Protein AF-A0A9E3XX53-F1 (afdb_monomer)

Secondary structure (DSSP, 8-state):
--HHHHHHHHHTTPPPPP---SSSEEEEEEEEGGGGBTBS--HHHHHT-TTEEEEE---S---TT-EEEEEEEEESSHHHHHHHHHHHHHHT--

Radius of gyration: 15.4 Å; Cα contacts (8 Å, |Δi|>4): 151; chains: 1; bounding box: 27×33×39 Å

Structure (mmCIF, N/CA/C/O backbone):
data_AF-A0A9E3XX53-F1
#
_entry.id   AF-A0A9E3XX53-F1
#
loop_
_atom_site.group_PDB
_atom_site.id
_atom_site.type_symbol
_atom_site.label_atom_id
_atom_site.label_alt_id
_atom_site.label_comp_id
_atom_site.label_asym_id
_atom_site.label_entity_id
_atom_site.label_seq_id
_atom_site.pdbx_PDB_ins_code
_atom_site.Cartn_x
_atom_site.Cartn_y
_atom_site.Cartn_z
_atom_site.occupancy
_atom_site.B_iso_or_equiv
_atom_site.auth_seq_id
_atom_site.auth_comp_id
_atom_site.auth_asym_id
_atom_site.auth_atom_id
_atom_site.pdbx_PDB_model_num
ATOM 1 N N . VAL A 1 1 ? 4.397 -3.084 -13.460 1.00 90.62 1 VAL A N 1
ATOM 2 C CA . VAL A 1 1 ? 4.242 -4.503 -13.057 1.00 90.62 1 VAL A CA 1
ATOM 3 C C . VAL A 1 1 ? 4.222 -4.599 -11.536 1.00 90.62 1 VAL A C 1
ATOM 5 O O . VAL A 1 1 ? 4.906 -3.811 -10.893 1.00 90.62 1 VAL A O 1
ATOM 8 N N . SER A 1 2 ? 3.456 -5.517 -10.942 1.00 95.88 2 SER A N 1
ATOM 9 C CA . SER A 1 2 ? 3.544 -5.812 -9.497 1.00 95.88 2 SER A CA 1
ATOM 10 C C . SER A 1 2 ? 4.293 -7.121 -9.229 1.00 95.88 2 SER A C 1
ATOM 12 O O . SER A 1 2 ? 4.440 -7.942 -10.131 1.00 95.88 2 SER A O 1
ATOM 14 N N . GLN A 1 3 ? 4.711 -7.367 -7.983 1.00 97.56 3 GLN A N 1
ATOM 15 C CA . GLN A 1 3 ? 5.288 -8.666 -7.600 1.00 97.56 3 GLN A CA 1
ATOM 16 C C . GLN A 1 3 ? 4.340 -9.849 -7.879 1.00 97.56 3 GLN A C 1
ATOM 18 O O . GLN A 1 3 ? 4.802 -10.925 -8.242 1.00 97.56 3 GLN A O 1
ATOM 23 N N . PHE A 1 4 ? 3.021 -9.644 -7.770 1.00 97.88 4 PHE A N 1
ATOM 24 C CA . PHE A 1 4 ? 2.018 -10.678 -8.050 1.00 97.88 4 PHE A CA 1
ATOM 25 C C . PHE A 1 4 ? 1.949 -10.995 -9.547 1.00 97.88 4 PHE A C 1
ATOM 27 O O . PHE A 1 4 ? 1.910 -12.154 -9.944 1.00 97.88 4 PHE A O 1
ATOM 34 N N . GLU A 1 5 ? 2.004 -9.963 -10.388 1.00 98.12 5 GLU A N 1
ATOM 35 C CA . GLU A 1 5 ? 2.064 -10.118 -11.843 1.00 98.12 5 GLU A CA 1
ATOM 36 C C . GLU A 1 5 ? 3.385 -10.772 -12.285 1.00 98.12 5 GLU A C 1
ATOM 38 O O . GLU A 1 5 ? 3.369 -11.666 -13.130 1.00 98.12 5 GLU A O 1
ATOM 43 N N . GLN A 1 6 ? 4.519 -10.392 -11.677 1.00 98.38 6 GLN A N 1
ATOM 44 C CA . GLN A 1 6 ? 5.810 -11.046 -11.929 1.00 98.38 6 GLN A CA 1
ATOM 45 C C . GLN A 1 6 ? 5.794 -12.523 -11.544 1.00 98.38 6 GLN A C 1
ATOM 47 O O . GLN A 1 6 ? 6.332 -13.341 -12.285 1.00 98.38 6 GLN A O 1
ATOM 52 N N . GLN A 1 7 ? 5.162 -12.877 -10.422 1.00 98.62 7 GLN A N 1
ATOM 53 C CA . GLN A 1 7 ? 5.038 -14.270 -10.007 1.00 98.62 7 GLN A CA 1
ATOM 54 C C . GLN A 1 7 ? 4.273 -15.097 -11.048 1.00 98.62 7 GLN A C 1
ATOM 56 O O . GLN A 1 7 ? 4.737 -16.172 -11.421 1.00 98.62 7 GLN A O 1
ATOM 61 N N . VAL A 1 8 ? 3.142 -14.590 -11.556 1.00 98.56 8 VAL A N 1
ATOM 62 C CA . VAL A 1 8 ? 2.378 -15.272 -12.616 1.00 98.56 8 VAL A CA 1
ATOM 63 C C . VAL A 1 8 ? 3.226 -15.427 -13.877 1.00 98.56 8 VAL A C 1
ATOM 65 O O . VAL A 1 8 ? 3.308 -16.524 -14.421 1.00 98.56 8 VAL A O 1
ATOM 68 N N . ARG A 1 9 ? 3.915 -14.365 -14.316 1.00 98.50 9 ARG A N 1
ATOM 69 C CA . ARG A 1 9 ? 4.805 -14.432 -15.487 1.00 98.50 9 ARG A CA 1
ATOM 70 C C . ARG A 1 9 ? 5.889 -15.491 -15.333 1.00 98.50 9 ARG A C 1
ATOM 72 O O . ARG A 1 9 ? 6.059 -16.304 -16.235 1.00 98.50 9 ARG A O 1
ATOM 79 N N . ALA A 1 10 ? 6.567 -15.507 -14.188 1.00 98.38 10 ALA A N 1
ATOM 80 C CA . ALA A 1 10 ? 7.641 -16.450 -13.906 1.00 98.38 10 ALA A CA 1
ATOM 81 C C . ALA A 1 10 ? 7.149 -17.906 -13.925 1.00 98.38 10 ALA A C 1
ATOM 83 O O . ALA A 1 10 ? 7.765 -18.750 -14.570 1.00 98.38 10 ALA A O 1
ATOM 84 N N . VAL A 1 11 ? 6.019 -18.197 -13.268 1.00 98.56 11 VAL A N 1
ATOM 85 C CA . VAL A 1 11 ? 5.459 -19.560 -13.201 1.00 98.56 11 VAL A CA 1
ATOM 86 C C . VAL A 1 11 ? 4.925 -20.027 -14.558 1.00 98.56 11 VAL A C 1
ATOM 88 O O . VAL A 1 11 ? 5.040 -21.203 -14.888 1.00 98.56 11 VAL A O 1
ATOM 91 N N . CYS A 1 12 ? 4.375 -19.119 -15.364 1.00 98.62 12 CYS A N 1
ATOM 92 C CA . CYS A 1 12 ? 3.836 -19.438 -16.687 1.00 98.62 12 CYS A CA 1
ATOM 93 C C . CYS A 1 12 ? 4.880 -19.396 -17.819 1.00 98.62 12 CYS A C 1
ATOM 95 O O . CYS A 1 12 ? 4.503 -19.560 -18.977 1.00 98.62 12 CYS A O 1
ATOM 97 N N . GLY A 1 13 ? 6.164 -19.153 -17.526 1.00 98.19 13 GLY A N 1
ATOM 98 C CA . GLY A 1 13 ? 7.218 -19.067 -18.547 1.00 98.19 13 GLY A CA 1
ATOM 99 C C . GLY A 1 13 ? 7.083 -17.867 -19.495 1.00 98.19 13 GLY A C 1
ATOM 100 O O . GLY A 1 13 ? 7.571 -17.909 -20.622 1.00 98.19 13 GLY A O 1
ATOM 101 N N . LEU A 1 14 ? 6.403 -16.803 -19.062 1.00 98.50 14 LEU A N 1
ATOM 102 C CA . LEU A 1 14 ? 6.254 -15.567 -19.829 1.00 98.50 14 LEU A CA 1
ATOM 103 C C . LEU A 1 14 ? 7.468 -14.652 -19.618 1.00 98.50 14 LEU A C 1
ATOM 105 O O . LEU A 1 14 ? 8.140 -14.713 -18.586 1.00 98.50 14 LEU A O 1
ATOM 109 N N . ALA A 1 15 ? 7.709 -13.741 -20.564 1.00 98.38 15 ALA A N 1
ATOM 110 C CA . ALA A 1 15 ? 8.708 -12.690 -20.394 1.00 98.38 15 ALA A CA 1
ATOM 111 C C . ALA A 1 15 ? 8.420 -11.860 -19.131 1.00 98.38 15 ALA A C 1
ATOM 113 O O . ALA A 1 15 ? 7.279 -11.447 -18.900 1.00 98.38 15 ALA A O 1
ATOM 114 N N . LEU A 1 16 ? 9.454 -11.612 -18.323 1.00 98.31 16 LEU A N 1
ATOM 115 C CA . LEU A 1 16 ? 9.348 -10.802 -17.109 1.00 98.31 16 LEU A CA 1
ATOM 116 C C . LEU A 1 16 ? 9.108 -9.327 -17.461 1.00 98.31 16 LEU A C 1
ATOM 118 O O . LEU A 1 16 ? 9.619 -8.821 -18.457 1.00 98.31 16 LEU A O 1
ATOM 122 N N . GLY A 1 17 ? 8.326 -8.633 -16.634 1.00 97.44 17 GLY A N 1
ATOM 123 C CA . GLY A 1 17 ? 8.098 -7.194 -16.772 1.00 97.44 17 GLY A CA 1
ATOM 124 C C . GLY A 1 17 ? 9.226 -6.349 -16.170 1.00 97.44 17 GLY A C 1
ATOM 125 O O . GLY A 1 17 ? 9.982 -6.831 -15.327 1.00 97.44 17 GLY A O 1
ATOM 126 N N . ASP A 1 18 ? 9.290 -5.075 -16.559 1.00 97.75 18 ASP A N 1
ATOM 127 C CA . ASP A 1 18 ? 10.214 -4.079 -15.996 1.00 97.75 18 ASP A CA 1
ATOM 128 C C . ASP A 1 18 ? 9.896 -3.772 -14.522 1.00 97.75 18 ASP A C 1
ATOM 130 O O . ASP A 1 18 ? 8.763 -3.419 -14.187 1.00 97.75 18 ASP A O 1
ATOM 134 N N . THR A 1 19 ? 10.898 -3.900 -13.649 1.00 97.12 19 THR A N 1
ATOM 135 C CA . THR A 1 19 ? 10.798 -3.677 -12.199 1.00 97.12 19 THR A CA 1
ATOM 136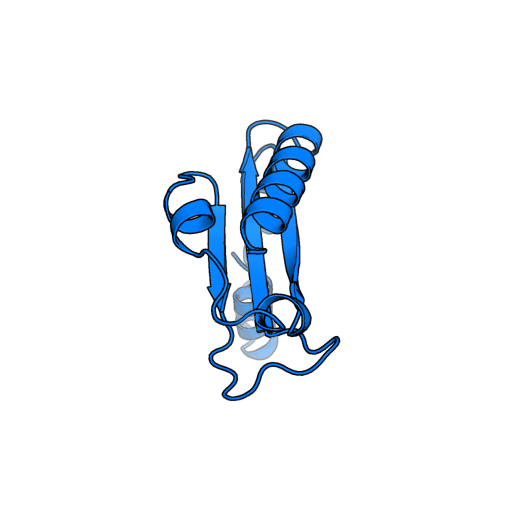 C C . THR A 1 19 ? 11.307 -2.309 -11.745 1.00 97.12 19 THR A C 1
ATOM 138 O O . THR A 1 19 ? 11.455 -2.096 -10.540 1.00 97.12 19 THR A O 1
ATOM 141 N N . ALA A 1 20 ? 11.605 -1.391 -12.668 1.00 97.25 20 ALA A N 1
ATOM 142 C CA . ALA A 1 20 ? 11.954 -0.020 -12.325 1.00 97.25 20 ALA A CA 1
ATOM 143 C C . ALA A 1 20 ? 10.864 0.620 -11.451 1.00 97.25 20 ALA A C 1
ATOM 145 O O . ALA A 1 20 ? 9.659 0.417 -11.641 1.00 97.25 20 ALA A O 1
ATOM 146 N N . LEU A 1 21 ? 11.289 1.405 -10.462 1.00 95.38 21 LEU A N 1
ATOM 147 C CA . LEU A 1 21 ? 10.355 2.118 -9.608 1.00 95.38 21 LEU A CA 1
ATOM 148 C C . LEU A 1 21 ? 9.690 3.243 -10.416 1.00 95.38 21 LEU A C 1
ATOM 150 O O . LEU A 1 21 ? 10.345 4.208 -10.794 1.00 95.38 21 LEU A O 1
ATOM 154 N N . GLY A 1 22 ? 8.382 3.134 -10.655 1.00 94.88 22 GLY A N 1
ATOM 155 C CA . GLY A 1 22 ? 7.635 4.092 -11.483 1.00 94.88 22 GLY A CA 1
ATOM 156 C C . GLY A 1 22 ? 7.339 5.446 -10.826 1.00 94.88 22 GLY A C 1
ATOM 157 O O . GLY A 1 22 ? 6.718 6.296 -11.457 1.00 94.88 22 GLY A O 1
ATOM 158 N N . VAL A 1 23 ? 7.733 5.652 -9.564 1.00 95.94 23 VAL A N 1
ATOM 159 C CA . VAL A 1 23 ? 7.479 6.887 -8.805 1.00 95.94 23 VAL A CA 1
ATOM 160 C C . VAL A 1 23 ? 8.704 7.303 -7.981 1.00 95.94 23 VAL A C 1
ATOM 162 O O . VAL A 1 23 ? 9.434 6.436 -7.507 1.00 95.94 23 VAL A O 1
ATOM 165 N N . PRO A 1 24 ? 8.919 8.605 -7.717 1.00 96.94 24 PRO A N 1
ATOM 166 C CA . PRO A 1 24 ? 10.073 9.069 -6.934 1.00 96.94 24 PRO A CA 1
ATOM 167 C C . PRO A 1 24 ? 10.062 8.644 -5.456 1.00 96.94 24 PRO A C 1
ATOM 169 O O . PRO A 1 24 ? 11.098 8.610 -4.791 1.00 96.94 24 PRO A O 1
ATOM 172 N N . GLY A 1 25 ? 8.884 8.352 -4.907 1.00 97.94 25 GLY A N 1
ATOM 173 C CA . GLY A 1 25 ? 8.723 7.957 -3.518 1.00 97.94 25 GLY A CA 1
ATOM 174 C C . GLY A 1 25 ? 7.506 7.080 -3.322 1.00 97.94 25 GLY A C 1
ATOM 175 O O . GLY A 1 25 ? 6.407 7.442 -3.732 1.00 97.94 25 GLY A O 1
ATOM 176 N N . VAL A 1 26 ? 7.691 5.955 -2.639 1.00 98.25 26 VAL A N 1
ATOM 177 C CA . VAL A 1 26 ? 6.609 5.053 -2.249 1.00 98.25 26 VAL A CA 1
ATOM 178 C C . VAL A 1 26 ? 6.838 4.543 -0.831 1.00 98.25 26 VAL A C 1
ATOM 180 O O . VAL A 1 26 ? 7.974 4.307 -0.422 1.00 98.25 26 VAL A O 1
ATOM 183 N N . ALA A 1 27 ? 5.763 4.376 -0.070 1.00 98.44 27 ALA A N 1
ATOM 184 C CA . ALA A 1 27 ? 5.785 3.711 1.224 1.00 98.44 27 ALA A CA 1
ATOM 185 C C . ALA A 1 27 ? 4.524 2.868 1.392 1.00 98.44 27 ALA A C 1
ATOM 187 O O . ALA A 1 27 ? 3.442 3.259 0.956 1.00 98.44 27 ALA A O 1
ATOM 188 N N . MET A 1 28 ? 4.659 1.724 2.056 1.00 98.38 28 MET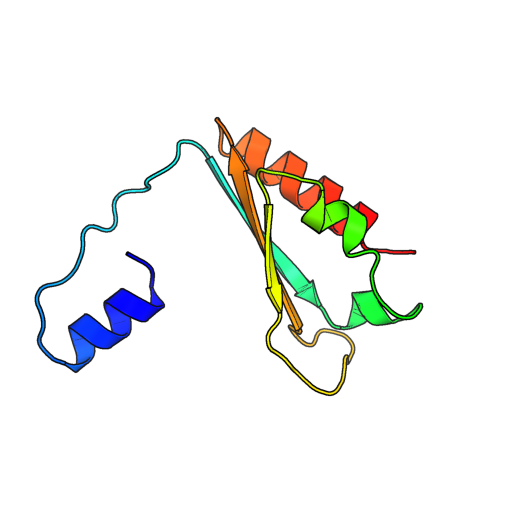 A N 1
ATOM 189 C CA . MET A 1 28 ? 3.543 0.841 2.372 1.00 98.38 28 MET A CA 1
ATOM 190 C C . MET A 1 28 ? 3.448 0.652 3.885 1.00 98.38 28 MET A C 1
ATOM 192 O O . MET A 1 28 ? 4.458 0.434 4.554 1.00 98.38 28 MET A O 1
ATOM 196 N N . VAL A 1 29 ? 2.235 0.699 4.433 1.00 97.88 29 VAL A N 1
ATOM 197 C CA . VAL A 1 29 ? 1.975 0.422 5.850 1.00 97.88 29 VAL A CA 1
ATOM 198 C C . VAL A 1 29 ? 0.926 -0.671 5.996 1.00 97.88 29 VAL A C 1
ATOM 200 O O . VAL A 1 29 ? -0.133 -0.625 5.374 1.00 97.88 29 VAL A O 1
ATOM 203 N N . ASN A 1 30 ? 1.224 -1.671 6.830 1.00 98.12 30 ASN A N 1
ATOM 204 C CA . ASN A 1 30 ? 0.273 -2.733 7.142 1.00 98.12 30 ASN A CA 1
ATOM 205 C C . ASN A 1 30 ? -0.873 -2.197 8.010 1.00 98.12 30 ASN A C 1
ATOM 207 O O . ASN A 1 30 ? -0.669 -1.455 8.977 1.00 98.12 30 ASN A O 1
ATOM 211 N N . LEU A 1 31 ? -2.080 -2.656 7.697 1.00 97.69 31 LEU A N 1
ATOM 212 C CA . LEU A 1 31 ? -3.264 -2.478 8.523 1.00 97.69 31 LEU A CA 1
ATOM 213 C C . LEU A 1 31 ? -3.465 -3.771 9.3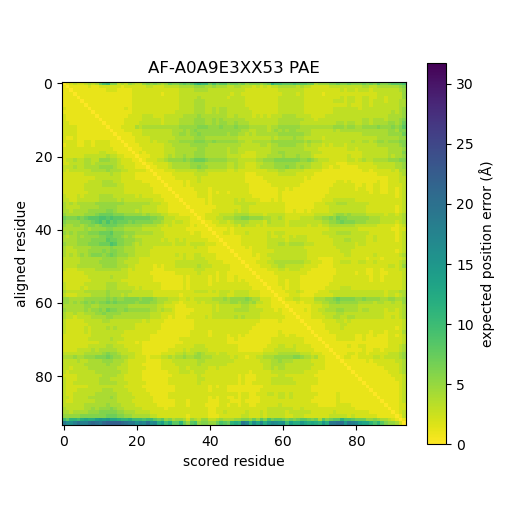09 1.00 97.69 31 LEU A C 1
ATOM 215 O O . LEU A 1 31 ? -3.750 -4.818 8.725 1.00 97.69 31 LEU A O 1
ATOM 219 N N . LEU A 1 32 ? -3.236 -3.717 10.619 1.00 97.56 32 LEU A N 1
ATOM 220 C CA . LEU A 1 32 ? -3.400 -4.861 11.517 1.00 97.56 32 LEU A CA 1
ATOM 221 C C . LEU A 1 32 ? -4.793 -4.839 12.144 1.00 97.56 32 LEU A C 1
ATOM 223 O O . LEU A 1 32 ? -5.392 -3.770 12.242 1.00 97.56 32 LEU A O 1
ATOM 227 N N . GLY A 1 33 ? -5.294 -5.995 12.576 1.00 97.50 33 GLY A N 1
ATOM 228 C CA . GLY A 1 33 ? -6.629 -6.130 13.160 1.00 97.50 33 GLY A CA 1
ATOM 229 C C . GLY A 1 33 ? -6.848 -5.268 14.404 1.00 97.50 33 GLY A C 1
ATOM 230 O O . GLY A 1 33 ? -7.979 -4.899 14.684 1.00 97.50 33 GLY A O 1
ATOM 231 N N . ASP A 1 34 ? -5.777 -4.836 15.069 1.00 96.38 34 ASP A N 1
ATOM 232 C CA . ASP A 1 34 ? -5.798 -3.867 16.173 1.00 96.38 34 ASP A CA 1
ATOM 233 C C . ASP A 1 34 ? -6.480 -2.539 15.797 1.00 96.38 34 ASP A C 1
ATOM 235 O O . ASP A 1 34 ? -7.033 -1.856 16.654 1.00 96.38 34 ASP A O 1
ATOM 239 N N . LEU A 1 35 ? -6.491 -2.180 14.507 1.00 95.88 35 LEU A N 1
ATOM 240 C CA . LEU A 1 35 ? -7.230 -1.021 13.994 1.00 95.88 35 LEU A CA 1
ATOM 241 C C . LEU A 1 35 ? -8.740 -1.102 14.232 1.00 95.88 35 LEU A C 1
ATOM 243 O O . LEU A 1 35 ? -9.378 -0.061 14.342 1.00 95.88 35 LEU A O 1
ATOM 247 N N . TRP A 1 36 ? -9.295 -2.312 14.316 1.00 95.56 36 TRP A N 1
ATOM 248 C CA . TRP A 1 36 ? -10.723 -2.546 14.527 1.00 95.56 36 TRP A CA 1
ATOM 249 C C . TRP A 1 36 ? -11.105 -2.606 16.012 1.00 95.56 36 TRP A C 1
ATOM 251 O O . TRP A 1 36 ? -12.277 -2.790 16.332 1.00 95.56 36 TRP A O 1
ATOM 261 N N . ALA A 1 37 ? -10.151 -2.433 16.939 1.00 93.69 37 ALA A N 1
ATOM 262 C CA . ALA A 1 37 ? -10.400 -2.566 18.380 1.00 93.69 37 ALA A CA 1
ATOM 263 C C . ALA A 1 37 ? -11.477 -1.601 18.914 1.00 93.69 37 ALA A C 1
ATOM 265 O O . ALA A 1 37 ? -12.121 -1.892 19.917 1.00 93.69 37 ALA A O 1
ATOM 266 N N . LYS A 1 38 ? -11.691 -0.467 18.236 1.00 92.25 38 LYS A N 1
ATOM 267 C CA . LYS A 1 38 ? -12.729 0.529 18.553 1.00 92.25 38 LYS A CA 1
ATOM 268 C C . LYS A 1 38 ? -13.824 0.610 17.476 1.00 92.25 38 LYS A C 1
ATOM 270 O O . LYS A 1 38 ? -14.439 1.659 17.287 1.00 92.25 38 LYS A O 1
ATOM 275 N N . GLY A 1 39 ? -14.047 -0.485 16.751 1.00 92.25 39 GLY A N 1
ATOM 276 C CA . GLY A 1 39 ? -14.969 -0.552 15.619 1.00 92.25 39 GLY A CA 1
ATOM 277 C C . GLY A 1 39 ? -14.309 -0.196 14.288 1.00 92.25 39 GLY A C 1
ATOM 278 O O . GLY A 1 39 ? -13.086 -0.202 14.163 1.00 92.25 39 GLY A O 1
ATOM 279 N N . GLU A 1 40 ? -15.131 0.087 13.278 1.00 93.38 40 GLU A N 1
ATOM 280 C CA . GLU A 1 40 ? -14.652 0.239 11.903 1.00 93.38 40 GLU A CA 1
ATOM 281 C C . GLU A 1 40 ? -13.684 1.433 11.752 1.00 93.38 40 GLU A C 1
ATOM 283 O O . GLU A 1 40 ? -14.046 2.563 12.131 1.00 93.38 40 GLU A O 1
ATOM 288 N N . PRO A 1 41 ? -12.484 1.227 11.172 1.00 96.19 41 PRO A N 1
ATOM 289 C CA . PRO A 1 41 ? -11.515 2.296 10.957 1.00 96.19 41 PRO A CA 1
ATOM 290 C C . PRO A 1 41 ? -12.074 3.441 10.109 1.00 96.19 41 PRO A C 1
ATOM 292 O O . PRO A 1 41 ? -12.975 3.269 9.286 1.00 96.19 41 PRO A O 1
ATOM 295 N N . ALA A 1 42 ? -11.532 4.643 10.297 1.00 95.06 42 ALA A N 1
ATOM 296 C CA . ALA A 1 42 ? -12.008 5.850 9.622 1.00 95.06 42 ALA A CA 1
ATOM 297 C C . ALA A 1 42 ? -11.552 5.928 8.146 1.00 95.06 42 ALA A C 1
ATOM 299 O O . ALA A 1 42 ? -10.755 6.791 7.773 1.00 95.06 42 ALA A O 1
ATOM 300 N N . TRP A 1 43 ? -12.061 5.037 7.285 1.00 95.31 43 TRP A N 1
ATOM 301 C CA . TRP A 1 43 ? -11.627 4.900 5.885 1.00 95.31 43 TRP A CA 1
ATOM 302 C C . TRP A 1 43 ? -11.711 6.181 5.068 1.00 95.31 43 TRP A C 1
ATOM 304 O O . TRP A 1 43 ? -10.861 6.396 4.208 1.00 95.31 43 TRP A O 1
ATOM 314 N N . ALA A 1 44 ? -12.671 7.058 5.371 1.00 94.19 44 ALA A N 1
ATOM 315 C CA . ALA A 1 44 ? -12.817 8.352 4.711 1.00 94.19 44 ALA A CA 1
ATOM 316 C C . ALA A 1 44 ? -11.509 9.165 4.711 1.00 94.19 44 ALA A C 1
ATOM 318 O O . ALA A 1 44 ? -11.196 9.815 3.721 1.00 94.19 44 ALA A O 1
ATOM 319 N N . ALA A 1 45 ? -10.700 9.079 5.775 1.00 91.00 45 ALA A N 1
ATOM 320 C CA . ALA A 1 45 ? -9.420 9.780 5.846 1.00 91.00 45 ALA A CA 1
ATOM 321 C C . ALA A 1 45 ? -8.384 9.254 4.839 1.00 91.00 45 ALA A C 1
ATOM 323 O O . ALA A 1 45 ? -7.576 10.037 4.348 1.00 91.00 45 ALA A O 1
ATOM 324 N N . ALA A 1 46 ? -8.391 7.949 4.550 1.00 94.50 46 ALA A N 1
ATOM 325 C CA . ALA A 1 46 ? -7.502 7.343 3.561 1.00 94.50 46 ALA A CA 1
ATOM 326 C C . ALA A 1 46 ? -8.038 7.503 2.134 1.00 94.50 46 ALA A C 1
ATOM 328 O O . ALA A 1 46 ? -7.265 7.780 1.229 1.00 94.50 46 ALA A O 1
ATOM 329 N N . LEU A 1 47 ? -9.354 7.368 1.942 1.00 95.81 47 LEU A N 1
ATOM 330 C CA . LEU A 1 47 ? -10.003 7.500 0.633 1.00 95.81 47 LEU A CA 1
ATOM 331 C C . LEU A 1 47 ? -10.018 8.943 0.112 1.00 95.81 47 LEU A C 1
ATOM 333 O O . LEU A 1 47 ? -10.092 9.152 -1.092 1.00 95.81 47 LEU A O 1
ATOM 337 N N . ALA A 1 48 ? -9.940 9.934 1.003 1.00 96.50 48 ALA A N 1
ATOM 338 C CA . ALA A 1 48 ? -9.830 11.339 0.625 1.00 96.50 48 ALA A CA 1
ATOM 339 C C . ALA A 1 48 ? -8.408 11.760 0.213 1.00 96.50 48 ALA A C 1
ATOM 341 O O . ALA A 1 48 ? -8.236 12.886 -0.243 1.00 96.50 48 ALA A O 1
ATOM 342 N N . GLU A 1 49 ? -7.391 10.911 0.401 1.00 97.44 49 GLU A N 1
ATOM 343 C CA . GLU A 1 49 ? -6.006 11.215 0.033 1.00 97.44 49 GLU A CA 1
ATOM 344 C C . GLU A 1 49 ? -5.711 10.708 -1.390 1.00 97.44 49 GLU A C 1
ATOM 346 O O . GLU A 1 49 ? -5.600 9.495 -1.581 1.00 97.44 49 GLU A O 1
ATOM 351 N N . PRO A 1 50 ? -5.531 11.596 -2.390 1.00 96.62 50 PRO A N 1
ATOM 352 C CA . PRO A 1 50 ? -5.333 11.190 -3.786 1.00 96.62 50 PRO A CA 1
ATOM 353 C C . PRO A 1 50 ? -4.092 10.323 -4.009 1.00 96.62 50 PRO A C 1
ATOM 355 O O . PRO A 1 50 ? -4.021 9.565 -4.973 1.00 96.62 50 PRO A O 1
ATOM 358 N N . HIS A 1 51 ? -3.104 10.444 -3.125 1.00 96.88 51 HIS A N 1
ATOM 359 C CA . HIS A 1 51 ? -1.846 9.715 -3.203 1.00 96.88 51 HIS A CA 1
ATOM 360 C C . HIS A 1 51 ? -1.851 8.378 -2.454 1.00 96.88 51 HIS A C 1
ATOM 362 O O . HIS A 1 51 ?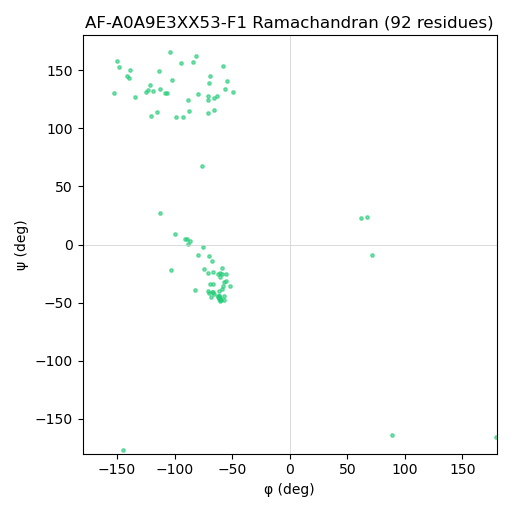 -0.796 7.746 -2.348 1.00 96.88 51 HIS A O 1
ATOM 368 N N . ALA A 1 52 ? -2.991 7.961 -1.897 1.00 97.88 52 ALA A N 1
ATOM 369 C CA . ALA A 1 52 ? -3.118 6.742 -1.115 1.00 97.88 52 ALA A CA 1
ATOM 370 C C . ALA A 1 52 ? -3.994 5.698 -1.815 1.00 97.88 52 ALA A C 1
ATOM 372 O O . ALA A 1 52 ? -5.110 5.962 -2.252 1.00 97.88 52 ALA A O 1
ATOM 373 N N . HIS A 1 53 ? -3.503 4.463 -1.836 1.00 97.75 53 HIS A N 1
ATOM 374 C CA . HIS A 1 53 ? -4.215 3.301 -2.348 1.00 97.75 53 HIS A CA 1
ATOM 375 C C . HIS A 1 53 ? -4.477 2.322 -1.203 1.00 97.75 53 HIS A C 1
ATOM 377 O O . HIS A 1 53 ? -3.544 1.768 -0.612 1.00 97.75 53 HIS A O 1
ATOM 383 N N . LEU A 1 54 ? -5.756 2.134 -0.867 1.00 97.94 54 LEU A N 1
ATOM 384 C CA . LEU A 1 54 ? -6.211 1.202 0.163 1.00 97.94 54 LEU A CA 1
ATOM 385 C C . LEU A 1 54 ? -6.446 -0.187 -0.433 1.00 97.94 54 LEU A C 1
ATOM 387 O O . LEU A 1 54 ? -7.258 -0.352 -1.339 1.00 97.94 54 LEU A O 1
ATOM 391 N N . HIS A 1 55 ? -5.793 -1.194 0.141 1.00 97.94 55 HIS A N 1
ATOM 392 C CA . HIS A 1 55 ? -5.996 -2.597 -0.201 1.00 97.94 55 HIS A CA 1
ATOM 393 C C . HIS A 1 55 ? -6.444 -3.372 1.039 1.00 97.94 55 HIS A C 1
ATOM 395 O O . HIS A 1 55 ? -5.660 -3.585 1.966 1.00 97.94 55 HIS A O 1
ATOM 401 N N . LEU A 1 56 ? -7.702 -3.813 1.057 1.00 97.81 56 LEU A N 1
ATOM 402 C CA . LEU A 1 56 ? -8.254 -4.683 2.098 1.00 97.81 56 LEU A CA 1
ATOM 403 C C . LEU A 1 56 ? -8.332 -6.125 1.592 1.00 97.81 56 LEU A C 1
ATOM 405 O O . LEU A 1 56 ? -8.671 -6.369 0.439 1.00 97.81 56 LEU A O 1
ATOM 409 N N . TYR A 1 57 ? -8.039 -7.093 2.463 1.00 97.75 57 TYR A N 1
ATOM 410 C CA . TYR A 1 57 ? -7.972 -8.512 2.082 1.00 97.75 57 TYR A CA 1
ATOM 411 C C . TYR A 1 57 ? -9.307 -9.262 2.192 1.00 97.75 57 TYR A C 1
ATOM 413 O O . TYR A 1 57 ? -9.317 -10.481 2.056 1.00 97.75 57 TYR A O 1
ATOM 421 N N . GLY A 1 58 ? -10.412 -8.580 2.519 1.00 96.12 58 GLY A N 1
ATOM 422 C CA . GLY A 1 58 ? -11.730 -9.217 2.668 1.00 96.12 58 GLY A CA 1
ATOM 423 C C . GLY A 1 58 ? -11.805 -10.270 3.784 1.00 96.12 58 GLY A C 1
ATOM 424 O O . GLY A 1 58 ? -12.634 -11.174 3.739 1.00 96.12 58 GLY A O 1
ATOM 425 N N . LYS A 1 59 ? -10.917 -10.200 4.784 1.00 96.94 59 LYS A N 1
ATOM 426 C CA . LYS A 1 59 ? -10.913 -11.136 5.916 1.00 96.94 59 LYS A CA 1
ATOM 427 C C . LYS A 1 59 ? -12.111 -10.857 6.821 1.00 96.94 59 LYS A C 1
ATOM 429 O O . LYS A 1 59 ? -12.248 -9.742 7.307 1.00 96.94 59 LYS A O 1
ATOM 434 N N . ALA A 1 60 ? -12.896 -11.893 7.112 1.00 94.88 60 ALA A N 1
ATOM 435 C CA . ALA A 1 60 ? -14.127 -11.778 7.898 1.00 94.88 60 ALA A CA 1
ATOM 436 C C . ALA A 1 60 ? -13.930 -11.289 9.347 1.00 94.88 60 ALA A C 1
ATOM 438 O O . ALA A 1 60 ? -14.848 -10.728 9.927 1.00 94.88 60 ALA A O 1
ATOM 439 N N . GLU A 1 61 ? -12.750 -11.500 9.942 1.00 95.75 61 GLU A N 1
ATOM 440 C CA . GLU A 1 61 ? -12.515 -11.209 11.362 1.00 95.75 61 GLU A CA 1
ATOM 441 C C . GLU A 1 61 ? -11.196 -10.459 11.582 1.00 95.75 61 GLU A C 1
ATOM 443 O O . GLU A 1 61 ? -10.125 -10.917 11.166 1.00 95.75 61 GLU A O 1
ATOM 448 N N . ALA A 1 62 ? -11.250 -9.328 12.279 1.00 97.25 62 ALA A N 1
ATOM 449 C CA . ALA A 1 62 ? -10.068 -8.597 12.712 1.00 97.25 62 ALA A CA 1
ATOM 450 C C . ALA A 1 62 ? -9.586 -9.129 14.070 1.00 97.25 62 ALA A C 1
ATOM 452 O O . AL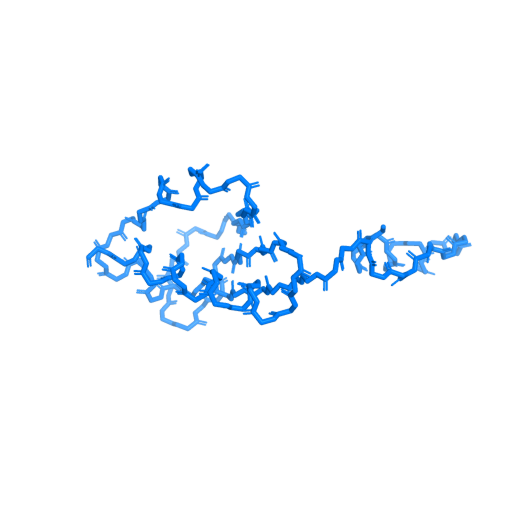A A 1 62 ? -10.274 -8.996 15.075 1.00 97.25 62 ALA A O 1
ATOM 453 N N . ARG A 1 63 ? -8.390 -9.728 14.099 1.00 96.81 63 ARG A N 1
ATOM 454 C CA . ARG A 1 63 ? -7.738 -10.215 15.330 1.00 96.81 63 ARG A CA 1
ATOM 455 C C . ARG A 1 63 ? -6.466 -9.409 15.613 1.00 96.81 63 ARG A C 1
ATOM 457 O O . ARG A 1 63 ? -5.822 -9.003 14.637 1.00 96.81 63 ARG A O 1
ATOM 464 N N . PRO A 1 64 ? -6.060 -9.221 16.882 1.00 97.06 64 PRO A N 1
ATOM 465 C CA . PRO A 1 64 ? -4.802 -8.554 17.220 1.00 97.06 64 PRO A CA 1
ATOM 466 C C . PRO A 1 64 ? -3.618 -9.117 16.422 1.00 97.06 64 PRO A C 1
ATOM 468 O O . PRO A 1 64 ? -3.485 -10.333 16.263 1.00 97.06 64 PRO A O 1
ATOM 471 N N . GLY A 1 65 ? -2.808 -8.239 15.828 1.00 96.69 65 GLY A N 1
ATOM 472 C CA . GLY A 1 65 ? -1.664 -8.605 14.986 1.00 96.69 65 GLY A CA 1
ATOM 473 C C . GLY A 1 65 ? -1.996 -9.205 13.608 1.00 96.69 65 GLY A C 1
ATOM 474 O O . GLY A 1 65 ? -1.104 -9.344 12.765 1.00 96.69 65 GLY A O 1
ATOM 475 N N . ARG A 1 66 ? -3.259 -9.538 13.304 1.00 98.19 66 ARG A N 1
ATOM 476 C CA . ARG A 1 66 ? -3.645 -10.111 12.002 1.00 98.19 66 ARG A CA 1
ATOM 477 C C . ARG A 1 66 ? -3.549 -9.043 10.916 1.00 98.19 66 ARG A C 1
ATOM 479 O O . ARG A 1 66 ? -4.212 -8.020 11.002 1.00 98.19 66 ARG A O 1
ATOM 486 N N . LYS A 1 67 ? -2.789 -9.284 9.844 1.00 98.19 67 LYS A N 1
ATOM 487 C CA . LYS A 1 67 ? -2.773 -8.382 8.675 1.00 98.19 67 LYS A CA 1
ATOM 488 C C . LYS A 1 67 ? -4.136 -8.390 7.980 1.00 98.19 67 LYS A C 1
ATOM 490 O O . LYS A 1 67 ? -4.524 -9.424 7.434 1.00 98.19 67 LYS A O 1
ATOM 495 N N . MET A 1 68 ? -4.824 -7.258 7.969 1.00 98.19 68 MET A N 1
ATOM 496 C CA . MET A 1 68 ? -6.153 -7.075 7.370 1.00 98.19 68 MET A CA 1
ATOM 497 C C . MET A 1 68 ? -6.107 -6.352 6.022 1.00 98.19 68 MET A C 1
ATOM 499 O O . MET A 1 68 ? -7.012 -6.508 5.206 1.00 98.19 68 MET A O 1
ATOM 503 N N . GLY A 1 69 ? -5.032 -5.613 5.769 1.00 98.12 69 GLY A N 1
ATOM 504 C CA . GLY A 1 69 ? -4.820 -4.886 4.529 1.00 98.12 69 GLY A CA 1
ATOM 505 C C . GLY A 1 69 ? -3.504 -4.125 4.549 1.00 98.12 69 GLY A C 1
ATOM 506 O O . GLY A 1 69 ? -2.657 -4.337 5.425 1.00 98.12 69 GLY A O 1
ATOM 507 N N . HIS A 1 70 ? -3.353 -3.206 3.609 1.00 98.38 70 HIS A N 1
ATOM 508 C CA . HIS A 1 70 ? -2.280 -2.225 3.593 1.00 98.38 70 HIS A CA 1
ATOM 509 C C . HIS A 1 70 ? -2.729 -0.931 2.908 1.00 98.38 70 HIS A C 1
ATOM 511 O O . HIS A 1 70 ? -3.671 -0.918 2.117 1.00 98.38 70 HIS A O 1
ATOM 517 N N . LEU A 1 71 ? -2.033 0.157 3.227 1.00 98.06 71 LEU A N 1
ATOM 518 C CA . LEU A 1 71 ? -2.062 1.396 2.457 1.00 98.06 71 LEU A CA 1
ATOM 519 C C . LEU A 1 71 ? -0.731 1.542 1.732 1.00 98.06 71 LEU A C 1
ATOM 521 O O . LEU A 1 71 ? 0.319 1.438 2.370 1.00 98.06 71 LEU A O 1
ATOM 525 N N . THR A 1 72 ? -0.786 1.820 0.436 1.00 98.38 72 THR A N 1
ATOM 526 C CA . THR A 1 72 ? 0.371 2.227 -0.365 1.00 98.38 72 THR A CA 1
ATOM 527 C C . THR A 1 72 ? 0.243 3.710 -0.669 1.00 98.38 72 THR A C 1
ATOM 529 O O . THR A 1 72 ? -0.812 4.156 -1.103 1.00 98.38 72 THR A O 1
ATOM 532 N N . VAL A 1 73 ? 1.301 4.476 -0.427 1.00 98.31 73 VAL A N 1
ATOM 533 C CA . VAL A 1 73 ? 1.327 5.926 -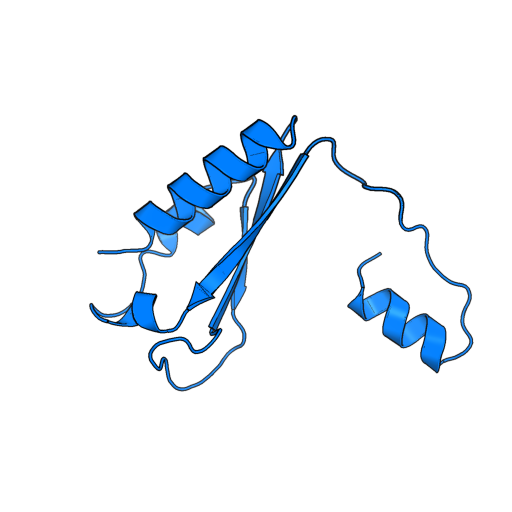0.631 1.00 98.31 73 VAL A CA 1
ATOM 534 C C . VAL A 1 73 ? 2.454 6.291 -1.578 1.00 98.31 73 VAL A C 1
ATOM 536 O O . VAL A 1 73 ? 3.581 5.840 -1.373 1.00 98.31 73 VAL A O 1
ATOM 539 N N . THR A 1 74 ? 2.172 7.134 -2.569 1.00 98.12 74 THR A N 1
ATOM 540 C CA . THR A 1 74 ? 3.154 7.595 -3.563 1.00 98.12 74 THR A CA 1
ATOM 541 C C . THR A 1 74 ? 3.339 9.107 -3.505 1.00 98.12 74 THR A C 1
ATOM 543 O O . THR A 1 74 ? 2.360 9.840 -3.517 1.00 98.12 74 THR A O 1
ATOM 546 N N . THR A 1 75 ? 4.575 9.606 -3.471 1.00 97.38 75 THR A N 1
ATOM 547 C CA . THR A 1 75 ? 4.863 11.055 -3.448 1.00 97.38 75 THR A CA 1
ATOM 548 C C . THR A 1 75 ? 6.137 11.380 -4.235 1.00 97.38 75 THR A C 1
ATOM 550 O O . THR A 1 75 ? 6.776 10.489 -4.792 1.00 97.38 75 THR A O 1
ATOM 553 N N . GLY A 1 76 ? 6.548 12.652 -4.240 1.00 97.94 76 GLY A N 1
ATOM 554 C CA . GLY A 1 76 ? 7.799 13.097 -4.862 1.00 97.94 76 GLY A CA 1
ATOM 555 C C . GLY A 1 76 ? 9.089 12.657 -4.153 1.00 97.94 76 GLY A C 1
ATOM 556 O O . GLY A 1 76 ? 10.160 12.835 -4.720 1.00 97.94 76 GLY A O 1
ATOM 557 N N . THR A 1 77 ? 9.033 12.093 -2.938 1.00 98.12 77 THR A N 1
ATOM 558 C CA . THR A 1 77 ? 10.226 11.574 -2.236 1.00 98.12 77 THR A CA 1
ATOM 559 C C . THR A 1 77 ? 9.892 10.379 -1.342 1.00 98.12 77 THR A C 1
ATOM 561 O O . THR A 1 77 ? 8.786 10.263 -0.813 1.00 98.12 77 THR A O 1
ATOM 564 N N . ALA A 1 78 ? 10.859 9.491 -1.097 1.00 97.56 78 ALA A N 1
ATOM 565 C CA . ALA A 1 78 ? 10.673 8.376 -0.160 1.00 97.56 78 ALA A CA 1
ATOM 566 C C . ALA A 1 78 ? 10.313 8.853 1.266 1.00 97.56 78 ALA A C 1
ATOM 568 O O . ALA A 1 78 ? 9.456 8.270 1.939 1.00 97.56 78 ALA A O 1
ATOM 569 N N . MET A 1 79 ? 10.920 9.959 1.713 1.00 98.38 79 MET A N 1
ATOM 570 C CA . MET A 1 79 ? 10.644 10.562 3.020 1.00 98.38 79 MET A CA 1
ATOM 571 C C . MET A 1 79 ? 9.225 11.146 3.100 1.00 98.38 79 MET A C 1
ATOM 573 O O . MET A 1 79 ? 8.534 10.948 4.105 1.00 98.38 79 MET A O 1
ATOM 577 N N . GLY A 1 80 ? 8.764 11.811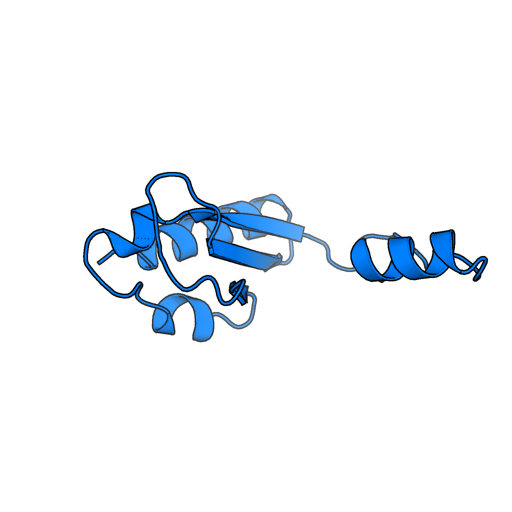 2.035 1.00 98.25 80 GLY A N 1
ATOM 578 C CA . GLY A 1 80 ? 7.392 12.307 1.917 1.00 98.25 80 GLY A CA 1
ATOM 579 C C . GLY A 1 80 ? 6.371 11.173 1.994 1.00 98.25 80 GLY A C 1
ATOM 580 O O . GLY A 1 80 ? 5.448 11.232 2.807 1.00 98.25 80 GLY A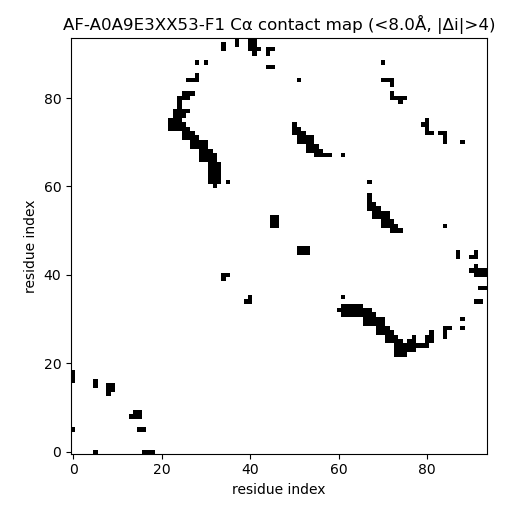 O 1
ATOM 581 N N . ALA A 1 81 ? 6.598 10.094 1.239 1.00 98.38 81 ALA A N 1
ATOM 582 C CA . ALA A 1 81 ? 5.709 8.933 1.215 1.00 98.38 81 ALA A CA 1
ATOM 583 C C . ALA A 1 81 ? 5.624 8.262 2.591 1.00 98.38 81 ALA A C 1
ATOM 585 O O . ALA A 1 81 ? 4.532 7.985 3.085 1.00 98.38 81 ALA A O 1
ATOM 586 N N . THR A 1 82 ? 6.768 8.078 3.256 1.00 98.50 82 THR A N 1
ATOM 587 C CA . THR A 1 82 ? 6.828 7.505 4.610 1.00 98.50 82 THR A CA 1
ATOM 588 C C . THR A 1 82 ? 6.068 8.366 5.619 1.00 98.50 82 THR A C 1
ATOM 590 O O . THR A 1 82 ? 5.300 7.849 6.436 1.00 98.50 82 THR A O 1
ATOM 593 N N . SER A 1 83 ? 6.255 9.686 5.558 1.00 98.19 83 SER A N 1
ATOM 594 C CA . SER A 1 83 ? 5.612 10.633 6.473 1.00 98.19 83 SER A CA 1
ATOM 595 C C . SER A 1 83 ? 4.095 10.670 6.283 1.00 98.19 83 SER A C 1
ATOM 597 O O . SER A 1 83 ? 3.346 10.664 7.263 1.00 98.19 83 SER A O 1
ATOM 599 N N . LEU A 1 84 ? 3.630 10.667 5.031 1.00 97.94 84 LEU A N 1
ATOM 600 C CA . LEU A 1 84 ? 2.207 10.642 4.706 1.00 97.94 84 LEU A CA 1
ATOM 601 C C . LEU A 1 84 ? 1.565 9.298 5.086 1.00 97.94 84 LEU A C 1
ATOM 603 O O . LEU A 1 84 ? 0.544 9.297 5.772 1.00 97.94 84 LEU A O 1
ATOM 607 N N . ALA A 1 85 ? 2.199 8.164 4.770 1.00 98.12 85 ALA A N 1
ATOM 608 C CA . ALA A 1 85 ? 1.705 6.834 5.141 1.00 98.12 85 ALA A CA 1
ATOM 609 C C . ALA A 1 85 ? 1.507 6.683 6.658 1.00 98.12 85 ALA A C 1
ATOM 611 O O . ALA A 1 85 ? 0.464 6.202 7.107 1.00 98.12 85 ALA A O 1
ATOM 612 N N . ARG A 1 86 ? 2.468 7.153 7.467 1.00 97.12 86 ARG A N 1
ATOM 613 C CA . ARG A 1 86 ? 2.345 7.165 8.936 1.00 97.12 86 ARG A CA 1
ATOM 614 C C . ARG A 1 86 ? 1.192 8.049 9.406 1.00 97.12 86 ARG A C 1
ATOM 616 O O . ARG A 1 86 ? 0.411 7.627 10.257 1.00 97.12 86 ARG A O 1
ATOM 623 N N . ARG A 1 87 ? 1.054 9.251 8.839 1.00 97.06 87 ARG A N 1
ATOM 624 C CA . ARG A 1 87 ? -0.022 10.192 9.184 1.00 97.06 87 ARG A CA 1
ATOM 625 C C . ARG A 1 87 ? -1.402 9.607 8.898 1.00 97.06 87 ARG A C 1
ATOM 627 O O . ARG A 1 87 ? -2.260 9.632 9.775 1.00 97.06 87 ARG A O 1
ATOM 634 N N . LEU A 1 88 ? -1.605 9.041 7.709 1.00 97.06 88 LEU A N 1
ATOM 635 C CA . LEU A 1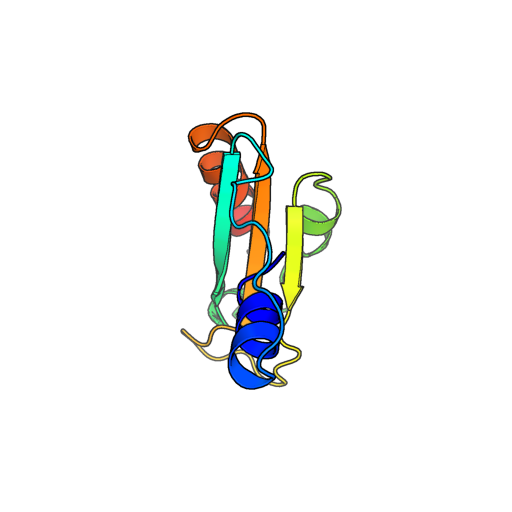 88 ? -2.863 8.384 7.345 1.00 97.06 88 LEU A CA 1
ATOM 636 C C . LEU A 1 88 ? -3.147 7.197 8.263 1.00 97.06 88 LEU A C 1
ATOM 638 O O . LEU A 1 88 ? -4.250 7.083 8.785 1.00 97.06 88 LEU A O 1
ATOM 642 N N . ARG A 1 89 ? -2.138 6.362 8.543 1.00 96.50 89 ARG A N 1
ATOM 643 C CA . ARG A 1 89 ? -2.278 5.216 9.452 1.00 96.50 89 ARG A CA 1
ATOM 644 C C . ARG A 1 89 ? -2.739 5.616 10.854 1.00 96.50 89 ARG A C 1
ATOM 646 O O . ARG A 1 89 ? -3.478 4.847 11.466 1.00 96.50 89 ARG A O 1
ATOM 653 N N . MET A 1 90 ? -2.302 6.770 11.361 1.00 94.31 90 MET A N 1
ATOM 654 C CA . MET A 1 90 ? -2.758 7.303 12.651 1.00 94.31 90 MET A CA 1
ATOM 655 C C . MET A 1 90 ? -4.206 7.798 12.587 1.00 94.31 90 MET A C 1
ATOM 657 O O . MET A 1 90 ? -4.975 7.519 13.498 1.00 94.31 90 MET A O 1
ATOM 661 N N . ARG A 1 91 ? -4.598 8.461 11.490 1.00 95.19 91 ARG A N 1
ATOM 662 C CA . ARG A 1 91 ? -5.966 8.975 11.280 1.00 95.19 91 ARG A CA 1
ATOM 663 C C . ARG A 1 91 ? -7.027 7.886 11.106 1.00 95.19 91 ARG A C 1
ATOM 665 O O . ARG A 1 91 ? -8.210 8.195 11.166 1.00 95.19 91 ARG A O 1
ATOM 672 N N . LEU A 1 92 ? -6.620 6.640 10.865 1.00 94.56 92 LEU A N 1
ATOM 673 C CA . LEU A 1 92 ? -7.539 5.503 10.783 1.00 94.56 92 LEU A CA 1
ATOM 674 C C . LEU A 1 92 ? -8.064 5.052 12.151 1.00 94.56 92 LEU A C 1
ATOM 676 O O . LEU A 1 92 ? -9.105 4.398 12.203 1.00 94.56 92 LEU A O 1
ATOM 680 N N . THR A 1 93 ? -7.363 5.384 13.237 1.00 87.06 93 THR A N 1
ATOM 681 C CA . THR A 1 93 ? -7.796 5.070 14.601 1.00 87.06 93 THR A CA 1
ATOM 682 C C . THR A 1 93 ? -8.841 6.093 15.049 1.00 87.06 93 THR A C 1
ATOM 684 O O . THR A 1 93 ? -8.598 7.294 14.930 1.00 87.06 93 THR A O 1
ATOM 687 N N . ARG A 1 94 ? -9.982 5.623 15.567 1.00 67.81 94 ARG A N 1
ATOM 688 C CA . ARG A 1 94 ? -10.976 6.471 16.245 1.00 67.81 94 ARG A CA 1
ATOM 689 C C . ARG A 1 94 ? -10.570 6.802 17.686 1.00 67.81 94 ARG A C 1
ATOM 691 O O . ARG A 1 94 ? -9.962 5.944 18.383 1.00 67.81 94 ARG A O 1
#

Mean predicted aligned error: 2.74 Å

Foldseek 3Di:
DDPVVQVVCVVVVHDGDDPPDPAAAKDKDFDALVLCVVHFFPCVLQVVDPQKDWFAPPDPHGDGRHGGTMIMGGDNHNVVNVVVRVVSSVNRHD

Sequence (94 aa):
VSQFEQQVRAVCGLALGDTALGVPGVAMVNLLGDLWAKGEPAWAAALAEPHAHLHLYGKAEARPGRKMGHLTVTTGTAMGATSLARRLRMRLTR

pLDDT: mean 96.54, std 3.58, range [67.81, 98.62]

Solvent-accessible surface area (backbone atoms only — not comparable to full-atom values): 5435 Å² total; per-residue (Å²): 117,50,75,70,57,42,50,52,23,58,77,70,73,44,81,75,68,71,82,73,77,92,60,69,8,62,27,75,44,81,36,37,14,57,50,45,77,83,43,85,52,41,54,67,63,46,74,70,35,91,49,45,47,81,44,72,68,81,67,94,70,72,41,79,80,36,78,43,32,35,40,39,19,53,34,87,30,47,67,55,7,44,53,50,41,54,51,46,62,56,56,27,53,129

Nearest PDB structures (foldseek):
  4e4t-assembly1_A  TM=8.975E-01  e=6.042E-07  Burkholderia ambifaria MC40-6
  4izo-assembly1_A  TM=8.410E-01  e=3.774E-07  Burkholderia thailandensis E264
  3ax6-assembly2_D  TM=8.580E-01  e=1.549E-06  Thermotoga maritima MSB8
  3ax6-assembly2_C  TM=8.333E-01  e=1.895E-06  Thermotoga maritima MSB8
  3k5h-assembly1_A  TM=7.218E-01  e=2.132E-05  Aspergillus clavatus